Protein AF-A0A7L4CIG6-F1 (afdb_monomer)

Nearest PDB structures (foldseek):
  1zu1-assembly1_A  TM=4.193E-01  e=2.641E-07  Xenopus laevis
  7vpx-assembly1_B  TM=7.469E-01  e=4.409E+00  Homo sapiens
  5zwo-assembly1_W  TM=4.321E-01  e=2.200E+00  Saccharomyces cerevisiae S288C
  5nrl-assembly1_L  TM=3.946E-01  e=1.959E+00  Saccharomyces cerevisiae
  8iyj-assembly1_J  TM=1.712E-01  e=7.871E+00  Mus musculus

Solvent-accessible surface area (backbone atoms only — not comparable to full-atom values): 7404 Å² total; per-residue (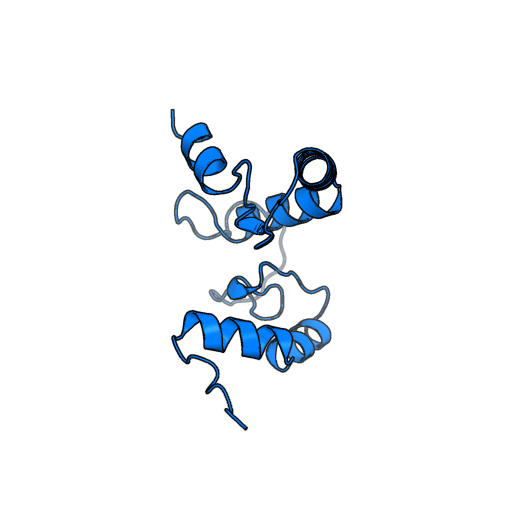Å²): 143,76,65,68,69,56,51,57,72,39,47,47,84,48,37,31,59,88,76,72,39,79,31,91,41,68,71,55,34,51,60,45,70,74,26,72,69,44,53,54,49,50,57,50,42,50,71,74,51,48,90,81,77,57,76,85,80,83,79,72,91,75,93,79,91,76,94,68,103,52,84,56,69,41,45,42,40,77,95,73,65,45,76,40,95,37,55,69,58,28,52,54,45,67,75,26,71,68,48,51,53,53,50,34,61,73,73,64,53,70,78,80,76,79,82,126

Sequence (116 aa):
MKSSDIDQELFTESYCKVCSAQLISESQRVAHYESRKHASKVRLYYMLHPIDGGCPAKKLRSENGSDGDSVDKNKCCTLCNMSFTSAVVAESHYQGKIHAKRLKLLLGEQPALKAT

InterPro domains:
  IPR003604 Matrin/U1-C-like, C2H2-type zinc finger [SM00451] (11-45)
  IPR003604 Matrin/U1-C-like, C2H2-type zinc finger [SM00451] (72-106)
  IPR013087 Zinc finger C2H2-type [PF12874] (15-38)
  IPR013087 Zinc finger C2H2-type [PF12874] (76-99)
  IPR013087 Zinc finger C2H2-type [PS00028] (76-99)
  IPR036236 Zinc finger C2H2 superfamily [SSF57667] (6-49)
  IPR036236 Zinc finger C2H2 superfamily [SSF57667] (62-108)
  IPR051868 Zinc finger protein 346 and matrin-type protein 4 [PTHR46144] (6-116)

pLDDT: mean 75.0, std 19.11, range [40.22, 96.44]

Organism: NCBI:txid382315

Secondary structure (DSSP, 8-state):
--SHHHHHHHB-SSEETTTTEE--SHHHHHHHHT-HHHHHHHHHHHHHS-TT---GGGS----------S--TTTEETTTTEE-SSHHHHHHHHTSHHHHHHHHHHTT--------

Radius of gyration: 17.34 Å; Cα contacts (8 Å, |Δi|>4): 80; chains: 1; bounding box: 36×48×45 Å

Structure (mmCIF, N/CA/C/O backbone):
data_AF-A0A7L4CIG6-F1
#
_entry.id   AF-A0A7L4CIG6-F1
#
loop_
_atom_site.group_PDB
_atom_site.id
_atom_site.type_symbol
_atom_site.label_atom_id
_atom_site.label_alt_id
_atom_site.label_comp_id
_atom_site.label_asym_id
_atom_site.label_entity_id
_atom_site.label_seq_id
_atom_site.pdbx_PDB_ins_code
_atom_site.Cartn_x
_atom_site.Cartn_y
_atom_site.Cartn_z
_atom_site.occupancy
_atom_site.B_iso_or_equiv
_atom_site.auth_seq_id
_atom_site.auth_comp_id
_atom_site.auth_asym_id
_atom_site.auth_atom_id
_atom_site.pdbx_PDB_model_num
ATOM 1 N N . MET A 1 1 ? -16.278 15.330 -8.482 1.00 42.97 1 MET A N 1
ATOM 2 C CA . MET A 1 1 ? -16.864 14.697 -7.279 1.00 42.97 1 MET A CA 1
ATOM 3 C C . MET A 1 1 ? -16.459 13.217 -7.188 1.00 42.97 1 MET A C 1
ATOM 5 O O . MET A 1 1 ? -17.329 12.380 -7.066 1.00 42.97 1 MET A O 1
ATOM 9 N N . LYS A 1 2 ? -15.174 12.848 -7.332 1.00 48.94 2 LYS A N 1
ATOM 10 C CA . LYS A 1 2 ? -14.799 11.430 -7.573 1.00 48.94 2 LYS A CA 1
ATOM 11 C C . LYS A 1 2 ? -13.584 10.921 -6.785 1.00 48.94 2 LYS A C 1
ATOM 13 O O . LYS A 1 2 ? -13.115 9.824 -7.050 1.00 48.94 2 LYS A O 1
ATOM 18 N N . SER A 1 3 ? -13.054 11.724 -5.863 1.00 50.31 3 SER A N 1
ATOM 19 C CA . SER A 1 3 ? -11.825 11.396 -5.122 1.00 50.31 3 SER A CA 1
ATOM 20 C C . SER A 1 3 ? -12.124 10.839 -3.726 1.00 50.31 3 SER A C 1
ATOM 22 O O . SER A 1 3 ? -11.460 9.911 -3.292 1.00 50.31 3 SER A O 1
ATOM 24 N N . SER A 1 4 ? -13.172 11.341 -3.067 1.00 54.50 4 SER A N 1
ATOM 25 C CA . SER A 1 4 ? -13.561 10.988 -1.696 1.00 54.50 4 SER A CA 1
ATOM 26 C C . SER A 1 4 ? -14.082 9.554 -1.533 1.00 54.50 4 SER A C 1
ATOM 28 O O . SER A 1 4 ? -13.774 8.910 -0.536 1.00 54.50 4 SER A O 1
ATOM 30 N N . ASP A 1 5 ? -14.818 9.023 -2.512 1.00 58.03 5 ASP A N 1
ATOM 31 C CA . ASP A 1 5 ? -15.401 7.674 -2.430 1.00 58.03 5 ASP A CA 1
ATOM 32 C C . ASP A 1 5 ? -14.349 6.554 -2.559 1.00 58.03 5 ASP A C 1
ATOM 34 O O . ASP A 1 5 ? -14.489 5.490 -1.963 1.00 58.03 5 ASP A O 1
ATOM 38 N N . ILE A 1 6 ? -13.252 6.804 -3.286 1.00 64.12 6 ILE A N 1
ATOM 39 C CA . ILE A 1 6 ? -12.148 5.842 -3.467 1.00 64.12 6 ILE A CA 1
ATOM 40 C C . ILE A 1 6 ? -11.355 5.690 -2.161 1.00 64.12 6 ILE A C 1
ATOM 42 O O . ILE A 1 6 ? -11.007 4.577 -1.761 1.00 64.12 6 ILE A O 1
ATOM 46 N N . ASP A 1 7 ? -11.094 6.806 -1.473 1.00 65.75 7 ASP A N 1
ATOM 47 C CA . ASP A 1 7 ? -10.388 6.800 -0.190 1.00 65.75 7 ASP A CA 1
ATOM 48 C C . ASP A 1 7 ? -11.196 6.056 0.887 1.00 65.75 7 ASP A C 1
ATOM 50 O O . ASP A 1 7 ? -10.618 5.311 1.680 1.00 65.75 7 ASP A O 1
ATOM 54 N N . GLN A 1 8 ? -12.530 6.179 0.867 1.00 69.31 8 GLN A N 1
ATOM 55 C CA . GLN A 1 8 ? -13.424 5.486 1.800 1.00 69.31 8 GLN A CA 1
ATOM 56 C C . GLN A 1 8 ? -13.454 3.964 1.579 1.00 69.31 8 GLN A C 1
ATOM 58 O O . GLN A 1 8 ? -13.652 3.201 2.526 1.00 69.31 8 GLN A O 1
ATOM 63 N N . GLU A 1 9 ? -13.201 3.493 0.355 1.00 76.94 9 GLU A N 1
ATOM 64 C CA . GLU A 1 9 ? -13.034 2.063 0.106 1.00 76.94 9 GLU A CA 1
ATOM 65 C C . GLU A 1 9 ? -11.637 1.552 0.470 1.00 76.94 9 GLU A C 1
ATOM 67 O O . GLU A 1 9 ? -11.515 0.395 0.876 1.00 76.94 9 GLU A O 1
ATOM 72 N N . LEU A 1 10 ? -10.576 2.350 0.316 1.00 84.81 10 LEU A N 1
ATOM 73 C CA . LEU A 1 10 ? -9.194 1.922 0.581 1.00 84.81 10 LEU A CA 1
ATOM 74 C C . LEU A 1 10 ? -8.816 1.976 2.067 1.00 84.81 10 LEU A C 1
ATOM 76 O O . LEU A 1 10 ? -8.011 1.150 2.528 1.00 84.81 10 LEU A O 1
ATOM 80 N N . PHE A 1 11 ? -9.403 2.912 2.809 1.00 91.94 11 PHE A N 1
ATOM 81 C CA . PHE A 1 11 ? -9.132 3.157 4.219 1.00 91.94 11 PHE A CA 1
ATOM 82 C C . PHE A 1 11 ? -10.434 3.091 5.013 1.00 91.94 11 PHE A C 1
ATOM 84 O O . PHE A 1 11 ? -11.331 3.909 4.840 1.00 91.94 11 PHE A O 1
ATOM 91 N N . THR A 1 12 ? -10.530 2.110 5.906 1.00 92.31 12 THR A N 1
ATOM 92 C CA . THR A 1 12 ? -11.706 1.915 6.757 1.00 92.31 12 THR A CA 1
ATOM 93 C C . THR A 1 12 ? -11.300 1.902 8.222 1.00 92.31 12 THR A C 1
ATOM 95 O O . THR A 1 12 ? -10.137 1.705 8.566 1.00 92.31 12 THR A O 1
ATOM 98 N N . GLU A 1 13 ? -12.267 2.056 9.119 1.00 90.06 13 GLU A N 1
ATOM 99 C CA . GLU A 1 13 ? -12.001 2.066 10.558 1.00 90.06 13 GLU A CA 1
ATOM 100 C C . GLU A 1 13 ? -11.356 0.775 11.079 1.00 90.06 13 GLU A C 1
ATOM 102 O O . GLU A 1 13 ? -10.579 0.813 12.029 1.00 90.06 13 GLU A O 1
ATOM 107 N N . SER A 1 14 ? -11.654 -0.360 10.448 1.00 92.75 14 SER A N 1
ATOM 108 C CA . SER A 1 14 ? -11.183 -1.675 10.877 1.00 92.75 14 SER A CA 1
ATOM 109 C C . SER A 1 14 ? -10.151 -2.288 9.931 1.00 92.75 14 SER A C 1
ATOM 111 O O . SER A 1 14 ? -9.515 -3.279 10.282 1.00 92.75 14 SER A O 1
ATOM 113 N N . TYR A 1 15 ? -9.936 -1.729 8.739 1.00 93.88 15 TYR A N 1
ATOM 114 C CA . TYR A 1 15 ? -9.050 -2.330 7.744 1.00 93.88 15 TYR A CA 1
ATOM 115 C C . TYR A 1 15 ? -8.438 -1.313 6.773 1.00 93.88 15 TYR A C 1
ATOM 117 O O . TYR A 1 15 ? -9.121 -0.478 6.180 1.00 93.88 15 TYR A O 1
ATOM 125 N N . CYS A 1 16 ? -7.136 -1.441 6.530 1.00 93.25 16 CYS A N 1
ATOM 126 C CA . CYS A 1 16 ? -6.407 -0.682 5.519 1.00 93.25 16 CYS A CA 1
ATOM 127 C C . CYS A 1 16 ? -6.068 -1.589 4.331 1.00 93.25 16 CYS A C 1
ATOM 129 O O . CYS A 1 16 ? -5.188 -2.451 4.439 1.00 93.25 16 CYS A O 1
ATOM 131 N N . LYS A 1 17 ? -6.715 -1.375 3.177 1.00 89.44 17 LYS A N 1
ATOM 132 C CA . LYS A 1 17 ? -6.503 -2.201 1.974 1.00 89.44 17 LYS A CA 1
ATOM 133 C C . LYS A 1 17 ? -5.097 -2.029 1.399 1.00 89.44 17 LYS A C 1
ATOM 135 O O . LYS A 1 17 ? -4.453 -3.021 1.061 1.00 89.44 17 LYS A O 1
ATOM 140 N N . VAL A 1 18 ? -4.569 -0.801 1.395 1.00 89.12 18 VAL A N 1
ATOM 141 C CA . VAL A 1 18 ? -3.216 -0.478 0.892 1.00 89.12 18 VAL A CA 1
ATOM 142 C C . VAL A 1 18 ? -2.114 -1.235 1.644 1.00 89.12 18 VAL A C 1
ATOM 144 O O . VAL A 1 18 ? -1.131 -1.709 1.059 1.00 89.12 18 VAL A O 1
ATOM 147 N N . CYS A 1 19 ? -2.263 -1.354 2.962 1.00 89.94 19 CYS A N 1
ATOM 148 C CA . CYS A 1 19 ? -1.319 -2.080 3.806 1.00 89.94 19 CYS A CA 1
ATOM 149 C C . CYS A 1 19 ? -1.705 -3.551 4.005 1.00 89.94 19 CYS A C 1
ATOM 151 O O . CYS A 1 19 ? -0.891 -4.310 4.528 1.00 89.94 19 CYS A O 1
ATOM 153 N N . SER A 1 20 ? -2.905 -3.950 3.575 1.00 88.75 20 SER A N 1
ATOM 154 C CA . SER A 1 20 ? -3.529 -5.239 3.888 1.00 88.75 20 SER A CA 1
ATOM 155 C C . SER A 1 20 ? -3.520 -5.524 5.398 1.00 88.75 20 SER A C 1
ATOM 157 O O . SER A 1 20 ? -3.115 -6.604 5.828 1.00 88.75 20 SER A O 1
ATOM 159 N N . ALA A 1 21 ? -3.885 -4.523 6.207 1.00 90.69 21 ALA A N 1
ATOM 160 C CA . ALA A 1 21 ? -3.747 -4.550 7.663 1.00 90.69 21 ALA A CA 1
ATOM 161 C C . ALA A 1 21 ? -5.104 -4.412 8.362 1.00 90.69 21 ALA A C 1
ATOM 163 O O . ALA A 1 21 ? -5.832 -3.456 8.098 1.00 90.69 21 ALA A O 1
ATOM 164 N N . GLN A 1 22 ? -5.404 -5.339 9.277 1.00 94.38 22 GLN A N 1
ATOM 165 C CA . GLN A 1 22 ? -6.543 -5.246 10.191 1.00 94.38 22 GLN A CA 1
ATOM 166 C C . GLN A 1 22 ? -6.192 -4.312 11.352 1.00 94.38 22 GLN A C 1
ATOM 168 O O . GLN A 1 22 ? -5.135 -4.452 11.968 1.00 94.38 22 GLN A O 1
ATOM 173 N N . LEU A 1 23 ? -7.094 -3.384 11.641 1.00 95.50 23 LEU A N 1
ATOM 174 C CA . LEU A 1 23 ? -7.024 -2.436 12.741 1.00 95.50 23 LEU A CA 1
ATOM 175 C C . LEU A 1 23 ? -8.059 -2.885 13.779 1.00 95.50 23 LEU A C 1
ATOM 177 O O . LEU A 1 23 ? -9.261 -2.817 13.536 1.00 95.50 23 LEU A O 1
ATOM 181 N N . ILE A 1 24 ? -7.589 -3.444 14.896 1.00 94.56 24 ILE A N 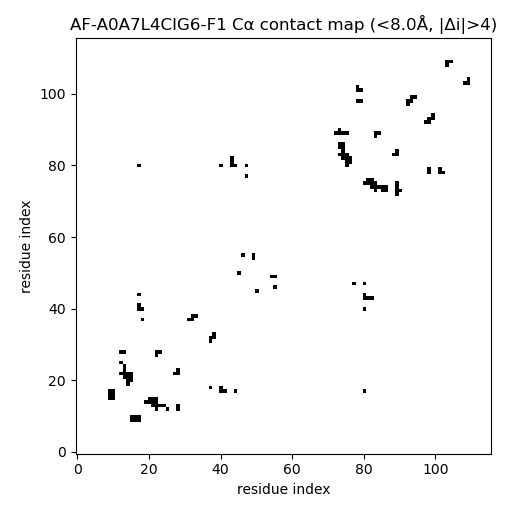1
ATOM 182 C CA . ILE A 1 24 ? -8.447 -4.055 15.931 1.00 94.56 24 ILE A CA 1
ATOM 183 C C . ILE A 1 24 ? -8.811 -3.087 17.061 1.00 94.56 24 ILE A C 1
ATOM 185 O O . ILE A 1 24 ? -9.618 -3.420 17.924 1.00 94.56 24 ILE A O 1
ATOM 189 N N . SER A 1 25 ? -8.207 -1.899 17.079 1.00 96.44 25 SER A N 1
ATOM 190 C CA . SER A 1 25 ? -8.499 -0.851 18.052 1.00 96.44 25 SER A CA 1
ATOM 191 C C . SER A 1 25 ? -8.311 0.533 17.444 1.00 96.44 25 SER A C 1
ATOM 193 O O . SER A 1 25 ? -7.548 0.724 16.492 1.00 96.44 25 SER A O 1
ATOM 195 N N . GLU A 1 26 ? -8.963 1.526 18.044 1.00 95.44 26 GLU A N 1
ATOM 196 C CA . GLU A 1 26 ? -8.822 2.924 17.644 1.00 95.44 26 GLU A CA 1
ATOM 197 C C . GLU A 1 26 ? -7.385 3.440 17.805 1.00 95.44 26 GLU A C 1
ATOM 199 O O . GLU A 1 26 ? -6.857 4.091 16.905 1.00 95.44 26 GLU A O 1
ATOM 204 N N . SER A 1 27 ? -6.706 3.093 18.900 1.00 96.00 27 SER A N 1
ATOM 205 C CA . SER A 1 27 ? -5.310 3.490 19.117 1.00 96.00 27 SER A CA 1
ATOM 206 C C . SER A 1 27 ? -4.371 2.932 18.043 1.00 96.00 27 SER A C 1
ATOM 208 O O . SER A 1 27 ? -3.489 3.643 17.559 1.00 96.00 27 SER A O 1
ATOM 210 N N . GLN A 1 28 ? -4.584 1.682 17.612 1.00 95.31 28 GLN A N 1
ATOM 211 C CA . GLN A 1 28 ? -3.824 1.076 16.519 1.00 95.31 28 GLN A CA 1
ATOM 212 C C . GLN A 1 28 ? -4.133 1.755 15.184 1.00 95.31 28 GLN A C 1
ATOM 214 O O . GLN A 1 28 ? -3.221 1.982 14.390 1.00 95.31 28 GLN A O 1
ATOM 219 N N . ARG A 1 29 ? -5.404 2.090 14.943 1.00 96.19 29 ARG A N 1
ATOM 220 C CA . ARG A 1 29 ? -5.853 2.803 13.747 1.00 96.19 29 ARG A CA 1
ATOM 221 C C . ARG A 1 29 ? -5.179 4.163 13.610 1.00 96.19 29 ARG A C 1
ATOM 223 O O . ARG A 1 29 ? -4.601 4.436 12.562 1.00 96.19 29 ARG A O 1
ATOM 230 N N . VAL A 1 30 ? -5.216 4.981 14.661 1.00 95.31 30 VAL A N 1
ATOM 231 C CA . VAL A 1 30 ? -4.596 6.315 14.663 1.00 95.31 30 VAL A CA 1
ATOM 232 C C . VAL A 1 30 ? -3.092 6.192 14.421 1.00 95.31 30 VAL A C 1
ATOM 234 O O . VAL A 1 30 ? -2.572 6.754 13.458 1.00 95.31 30 VAL A O 1
ATOM 237 N N . ALA A 1 31 ? -2.408 5.341 15.194 1.00 96.38 31 ALA A N 1
ATOM 238 C CA . ALA A 1 31 ? -0.975 5.111 15.024 1.00 96.38 31 ALA A CA 1
ATOM 239 C C . ALA A 1 31 ? -0.611 4.586 13.621 1.00 96.38 31 ALA A C 1
ATOM 241 O O . ALA A 1 31 ? 0.467 4.886 13.103 1.00 96.38 31 ALA A O 1
ATOM 242 N N . HIS A 1 32 ? -1.489 3.793 12.999 1.00 96.38 32 HIS A N 1
ATOM 243 C CA . HIS A 1 32 ? -1.304 3.309 11.636 1.00 96.38 32 HIS A CA 1
ATOM 244 C C . HIS A 1 32 ? -1.430 4.441 10.617 1.00 96.38 32 HIS A C 1
ATOM 246 O O . HIS A 1 32 ? -0.504 4.639 9.829 1.00 96.38 32 HIS A O 1
ATOM 252 N N . TYR A 1 33 ? -2.548 5.170 10.620 1.00 95.56 33 TYR A N 1
ATOM 253 C CA . TYR A 1 33 ? -2.846 6.170 9.594 1.00 95.56 33 TYR A CA 1
ATOM 254 C C . TYR A 1 33 ? -1.942 7.402 9.670 1.00 95.56 33 TYR A C 1
ATOM 256 O O . TYR A 1 33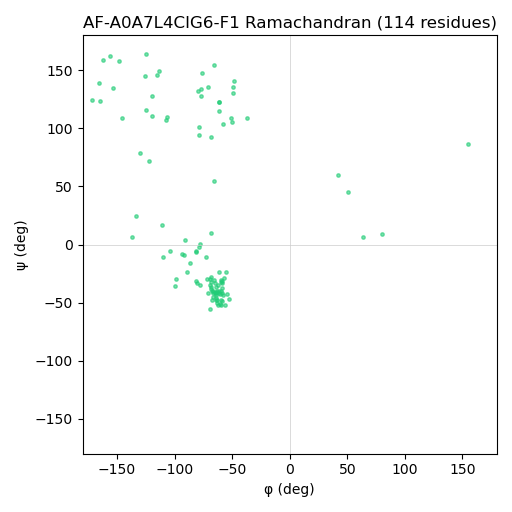 ? -1.576 7.952 8.633 1.00 95.56 33 TYR A O 1
ATOM 264 N N . GLU A 1 34 ? -1.469 7.762 10.861 1.00 95.12 34 GLU A N 1
ATOM 265 C CA . GLU A 1 34 ? -0.499 8.848 11.046 1.00 95.12 34 GLU A CA 1
ATOM 266 C C . GLU A 1 34 ? 0.955 8.411 10.783 1.00 95.12 34 GLU A C 1
ATOM 268 O O . GLU A 1 34 ? 1.888 9.220 10.779 1.00 95.12 34 GLU A O 1
ATOM 273 N N . SER A 1 35 ? 1.194 7.119 10.534 1.00 95.12 35 SER A N 1
ATOM 274 C CA . SER A 1 35 ? 2.545 6.603 10.338 1.00 95.12 35 SER A CA 1
ATOM 275 C C . SER A 1 35 ? 3.161 7.055 9.013 1.00 95.12 35 SER A C 1
ATOM 277 O O . SER A 1 35 ? 2.606 6.854 7.930 1.00 95.12 35 SER A O 1
ATOM 279 N N . ARG A 1 36 ? 4.431 7.485 9.057 1.00 94.00 36 ARG A N 1
ATOM 280 C CA . ARG A 1 36 ? 5.249 7.714 7.846 1.00 94.00 36 ARG A CA 1
ATOM 281 C C . ARG A 1 36 ? 5.366 6.472 6.956 1.00 94.00 36 ARG A C 1
ATOM 283 O O . ARG A 1 36 ? 5.497 6.597 5.736 1.00 94.00 36 ARG A O 1
ATOM 290 N N . LYS A 1 37 ? 5.292 5.273 7.549 1.00 91.81 37 LYS A N 1
ATOM 291 C CA . LYS A 1 37 ? 5.286 4.004 6.805 1.00 91.81 37 LYS A CA 1
ATOM 292 C C . LYS A 1 37 ? 4.013 3.865 5.972 1.00 91.81 37 LYS A C 1
ATOM 294 O O . LYS A 1 37 ? 4.105 3.515 4.797 1.00 91.81 37 LYS A O 1
ATOM 299 N N . HIS A 1 38 ? 2.857 4.179 6.559 1.00 93.69 38 HIS A N 1
ATOM 300 C CA . HIS A 1 38 ? 1.571 4.172 5.867 1.00 93.69 38 HIS A CA 1
ATOM 301 C C . HIS A 1 38 ? 1.561 5.201 4.730 1.00 93.69 38 HIS A C 1
ATOM 303 O O . HIS A 1 38 ? 1.355 4.824 3.578 1.00 93.69 38 HIS A O 1
ATOM 309 N N . ALA A 1 39 ? 1.926 6.455 5.015 1.00 92.12 39 ALA A N 1
ATOM 310 C CA . ALA A 1 39 ? 1.987 7.519 4.008 1.00 92.12 39 ALA A CA 1
ATOM 311 C C . ALA A 1 39 ? 2.865 7.147 2.794 1.00 92.12 39 ALA A C 1
ATOM 313 O O . ALA A 1 39 ? 2.478 7.346 1.641 1.00 92.12 39 ALA A O 1
ATOM 314 N N . SER A 1 40 ? 4.028 6.532 3.039 1.00 90.44 40 SER A N 1
ATOM 315 C CA . SER A 1 40 ? 4.922 6.063 1.968 1.00 90.44 40 SER A CA 1
ATOM 316 C C . SER A 1 40 ? 4.278 4.965 1.110 1.00 90.44 40 SER A C 1
ATOM 318 O O . SER A 1 40 ? 4.405 4.977 -0.116 1.00 90.44 40 SER A O 1
ATOM 320 N N . LYS A 1 41 ? 3.556 4.033 1.745 1.00 88.88 41 LYS A N 1
ATOM 321 C CA . LYS A 1 41 ? 2.818 2.944 1.085 1.00 88.88 41 LYS A CA 1
ATOM 322 C C . LYS A 1 41 ? 1.653 3.464 0.244 1.00 88.88 41 LYS A C 1
ATOM 324 O O . LYS A 1 41 ? 1.481 2.988 -0.873 1.00 88.88 41 LYS A O 1
ATOM 329 N N . VAL A 1 42 ? 0.903 4.449 0.739 1.00 89.88 42 VAL A N 1
ATOM 330 C CA . VAL A 1 42 ? -0.203 5.098 0.010 1.00 89.88 42 VAL A CA 1
ATOM 331 C C . VAL A 1 42 ? 0.305 5.828 -1.226 1.00 89.88 42 VAL A C 1
ATOM 333 O O . VAL A 1 42 ? -0.215 5.627 -2.321 1.00 89.88 42 VAL A O 1
ATOM 336 N N . ARG A 1 43 ? 1.388 6.601 -1.090 1.00 89.38 43 ARG A N 1
ATOM 337 C CA . ARG A 1 43 ? 2.017 7.268 -2.236 1.00 89.38 43 ARG A CA 1
ATOM 338 C C . ARG A 1 43 ? 2.457 6.266 -3.307 1.00 89.38 43 ARG A C 1
ATOM 340 O O . ARG A 1 43 ? 2.238 6.502 -4.492 1.00 89.38 43 ARG A O 1
ATOM 347 N N . LEU A 1 44 ? 3.058 5.146 -2.897 1.00 86.38 44 LEU A N 1
ATOM 348 C CA . LEU A 1 44 ? 3.432 4.074 -3.819 1.00 86.38 44 LEU A CA 1
ATOM 349 C C . LEU A 1 44 ? 2.200 3.418 -4.457 1.00 86.38 44 LEU A C 1
ATOM 351 O O . LEU A 1 44 ? 2.216 3.156 -5.653 1.00 86.38 44 LEU A O 1
ATOM 355 N N . TYR A 1 45 ? 1.138 3.173 -3.689 1.00 87.69 45 TYR A N 1
ATOM 356 C CA . TYR A 1 45 ? -0.104 2.597 -4.198 1.00 87.69 45 TYR A CA 1
ATOM 357 C C . TYR A 1 45 ? -0.684 3.438 -5.338 1.00 87.69 45 TYR A C 1
ATOM 359 O O . TYR A 1 45 ? -0.866 2.913 -6.431 1.00 87.69 45 TYR A O 1
ATOM 367 N N . TYR A 1 46 ? -0.857 4.746 -5.140 1.00 86.38 46 TYR A N 1
ATOM 368 C CA . TYR A 1 46 ? -1.382 5.628 -6.188 1.00 86.38 46 TYR A CA 1
ATOM 369 C C . TYR A 1 46 ? -0.453 5.765 -7.401 1.00 86.38 46 TYR A C 1
ATOM 371 O O . TYR A 1 46 ? -0.927 5.924 -8.522 1.00 86.38 46 TYR A O 1
ATOM 379 N N . MET A 1 47 ? 0.865 5.655 -7.210 1.00 83.56 47 MET A N 1
ATOM 380 C CA . MET A 1 47 ? 1.823 5.633 -8.322 1.00 83.56 47 MET A CA 1
ATOM 381 C C . MET A 1 47 ? 1.714 4.351 -9.166 1.00 83.56 47 MET A C 1
ATOM 383 O O . MET A 1 47 ? 1.963 4.390 -10.368 1.00 83.56 47 MET A O 1
ATOM 387 N N . LEU A 1 48 ? 1.357 3.224 -8.543 1.00 80.12 48 LEU A N 1
ATOM 388 C CA . LEU A 1 48 ? 1.209 1.923 -9.204 1.00 80.12 48 LEU A CA 1
ATOM 389 C C . LEU A 1 48 ? -0.204 1.671 -9.750 1.00 80.12 48 LEU A C 1
ATOM 391 O O . LEU A 1 48 ? -0.359 0.872 -10.670 1.00 80.12 48 LEU A O 1
ATOM 395 N N . HIS A 1 49 ? -1.216 2.340 -9.197 1.00 77.19 49 HIS A N 1
ATOM 396 C CA . HIS A 1 49 ? -2.624 2.220 -9.576 1.00 77.19 49 HIS A CA 1
ATOM 397 C C . HIS A 1 49 ? -3.182 3.593 -9.986 1.00 77.19 49 HIS A C 1
ATOM 399 O O . HIS A 1 49 ? -3.946 4.198 -9.229 1.00 77.19 49 HIS A O 1
ATOM 405 N N . PRO A 1 50 ? -2.791 4.128 -11.158 1.00 70.56 50 PRO A N 1
ATOM 406 C CA . PRO A 1 50 ? -3.346 5.380 -11.654 1.00 70.56 50 PRO A CA 1
ATOM 407 C C . PRO A 1 50 ? -4.862 5.238 -11.866 1.00 70.56 50 PRO A C 1
ATOM 409 O O . PRO A 1 50 ? -5.322 4.377 -12.614 1.00 70.56 50 PRO A O 1
ATOM 412 N N . ILE A 1 51 ? -5.629 6.099 -11.192 1.00 62.12 51 ILE A N 1
ATOM 413 C CA . ILE A 1 51 ? -7.100 6.040 -11.079 1.00 62.12 51 ILE A CA 1
ATOM 414 C C . ILE A 1 51 ? -7.808 6.160 -12.444 1.00 62.12 51 ILE A C 1
ATOM 416 O O . ILE A 1 51 ? -8.909 5.646 -12.614 1.00 62.12 51 ILE A O 1
ATOM 420 N N . ASP A 1 52 ? -7.159 6.762 -13.444 1.00 58.88 52 ASP A N 1
ATOM 421 C CA . ASP A 1 52 ? -7.738 6.998 -14.773 1.00 58.88 52 ASP A CA 1
ATOM 422 C C . ASP A 1 52 ? -7.481 5.869 -15.793 1.00 58.88 52 ASP A C 1
ATOM 424 O O . ASP A 1 52 ? -7.793 6.028 -16.971 1.00 58.88 52 ASP A O 1
ATOM 428 N N . GLY A 1 53 ? -6.847 4.754 -15.400 1.00 54.25 53 GLY A N 1
ATOM 429 C CA . GLY A 1 53 ? -6.452 3.689 -16.341 1.00 54.25 53 GLY A CA 1
ATOM 430 C C . GLY A 1 53 ? -5.420 4.130 -17.394 1.00 54.25 53 GLY A C 1
ATOM 431 O O . GLY A 1 53 ? -5.099 3.377 -18.311 1.00 54.25 53 GLY A O 1
ATOM 432 N N . GLY A 1 54 ? -4.888 5.349 -17.276 1.00 45.78 54 GLY A N 1
ATOM 433 C CA . GLY A 1 54 ? -3.845 5.874 -18.145 1.00 45.78 54 GLY A CA 1
ATOM 434 C C . GLY A 1 54 ? -2.476 5.304 -17.783 1.00 45.78 54 GLY A C 1
ATOM 435 O O . GLY A 1 54 ? -2.092 5.292 -16.612 1.00 45.78 54 GLY A O 1
ATOM 436 N N . CYS A 1 55 ? -1.717 4.872 -18.796 1.00 46.81 55 CYS A N 1
ATOM 437 C CA . CYS A 1 55 ? -0.319 4.474 -18.642 1.00 46.81 55 CYS A CA 1
ATOM 438 C C . CYS A 1 55 ? 0.484 5.534 -17.855 1.00 46.81 55 CYS A C 1
ATOM 440 O O . CYS A 1 55 ? 0.347 6.732 -18.125 1.00 46.81 55 CYS A O 1
ATOM 442 N N . PRO A 1 56 ? 1.401 5.128 -16.955 1.00 49.12 56 PRO A N 1
ATOM 443 C CA . PRO A 1 56 ? 2.193 6.029 -16.105 1.00 49.12 56 PRO A CA 1
ATOM 444 C C . PRO A 1 56 ? 3.232 6.880 -16.871 1.00 49.12 56 PRO A C 1
ATOM 446 O O . PRO A 1 56 ? 4.068 7.550 -16.267 1.00 49.12 56 PRO A O 1
ATOM 449 N N . ALA A 1 57 ? 3.196 6.895 -18.204 1.00 49.19 57 ALA A N 1
ATOM 450 C CA . ALA A 1 57 ? 4.263 7.412 -19.055 1.00 49.19 57 ALA A CA 1
ATOM 451 C C . ALA A 1 57 ? 4.324 8.948 -19.193 1.00 49.19 57 ALA A C 1
ATOM 453 O O . ALA A 1 57 ? 5.218 9.453 -19.863 1.00 49.19 57 ALA A O 1
ATOM 454 N N . LYS A 1 58 ? 3.414 9.732 -18.592 1.00 45.31 58 LYS A N 1
ATOM 455 C CA . LYS A 1 58 ? 3.330 11.184 -18.876 1.00 45.31 58 LYS A CA 1
ATOM 456 C C . LYS A 1 58 ? 3.744 12.160 -17.771 1.00 45.31 58 LYS A C 1
ATOM 458 O O . LYS A 1 58 ? 3.450 13.346 -17.900 1.00 45.31 58 LYS A O 1
ATOM 463 N N . LYS A 1 59 ? 4.476 11.746 -16.727 1.00 47.16 59 LYS A N 1
ATOM 464 C CA . LYS A 1 59 ? 5.029 12.713 -15.743 1.00 47.16 59 LYS A CA 1
ATOM 465 C C . LYS A 1 59 ? 6.496 12.532 -15.341 1.00 47.16 59 LYS A C 1
ATOM 467 O O . LYS A 1 59 ? 6.902 13.056 -14.310 1.00 47.16 59 LYS A O 1
ATOM 472 N N . LEU A 1 60 ? 7.322 11.908 -16.176 1.00 44.59 60 LEU A N 1
ATOM 473 C CA . LEU A 1 60 ? 8.775 12.104 -16.101 1.00 44.59 60 LEU A CA 1
ATOM 474 C C . LEU A 1 60 ? 9.321 12.431 -17.486 1.00 44.59 60 LEU A C 1
ATOM 476 O O . LEU A 1 60 ? 9.875 11.592 -18.185 1.00 44.59 60 LEU A O 1
ATOM 480 N N . ARG A 1 61 ? 9.143 13.692 -17.884 1.00 45.78 61 ARG A N 1
ATOM 481 C CA . ARG A 1 61 ? 9.957 14.281 -18.941 1.00 45.78 61 ARG A CA 1
ATOM 482 C C . ARG A 1 61 ? 11.307 14.659 -18.319 1.00 45.78 61 ARG A C 1
ATOM 484 O O . ARG A 1 61 ? 11.383 15.656 -17.613 1.00 45.78 61 ARG A O 1
ATOM 491 N N . SER A 1 62 ? 12.328 13.837 -18.540 1.00 43.50 62 SER A N 1
ATOM 492 C CA . SER A 1 62 ? 13.666 14.298 -18.935 1.00 43.50 62 SER A CA 1
ATOM 493 C C . SER A 1 62 ? 14.487 13.118 -19.449 1.00 43.50 62 SER A C 1
ATOM 495 O O . SER A 1 62 ? 14.382 12.002 -18.951 1.00 43.50 62 SER A O 1
ATOM 497 N N . GLU A 1 63 ? 15.213 13.393 -20.521 1.00 55.19 63 GLU A N 1
ATOM 498 C CA . GLU A 1 63 ? 15.621 12.481 -21.584 1.00 55.19 63 GLU A CA 1
ATOM 499 C C . GLU A 1 63 ? 16.787 11.559 -21.195 1.00 55.19 63 GLU A C 1
ATOM 501 O O . GLU A 1 63 ? 17.829 12.025 -20.748 1.00 55.19 63 GLU A O 1
ATOM 506 N N . ASN A 1 64 ? 16.604 10.248 -21.388 1.00 42.72 64 ASN A N 1
ATOM 507 C CA . ASN A 1 64 ? 17.579 9.357 -22.024 1.00 42.72 64 ASN A CA 1
ATOM 508 C C . ASN A 1 64 ? 16.938 7.979 -22.244 1.00 42.72 64 ASN A C 1
ATOM 510 O O . ASN A 1 64 ? 16.372 7.387 -21.327 1.00 42.72 64 ASN A O 1
ATOM 514 N N . GLY A 1 65 ? 16.967 7.530 -23.497 1.00 47.88 65 GLY A N 1
ATOM 515 C CA . GLY A 1 65 ? 16.157 6.432 -24.008 1.00 47.88 65 GLY A CA 1
ATOM 516 C C . GLY A 1 65 ? 16.462 5.054 -23.428 1.00 47.88 65 GLY A C 1
ATOM 517 O O . GLY A 1 65 ? 17.581 4.755 -23.019 1.00 47.88 65 GLY A O 1
ATOM 518 N N . SER A 1 66 ? 15.438 4.207 -23.461 1.00 42.34 66 SER A N 1
ATOM 519 C CA . SER A 1 66 ? 15.510 2.767 -23.722 1.00 42.34 66 SER A CA 1
ATOM 520 C C . SER A 1 66 ? 14.088 2.294 -24.031 1.00 42.34 66 SER A C 1
ATOM 522 O O . SER A 1 66 ? 13.169 2.541 -23.251 1.00 42.34 66 SER A O 1
ATOM 524 N N . ASP A 1 67 ? 13.919 1.686 -25.202 1.00 45.22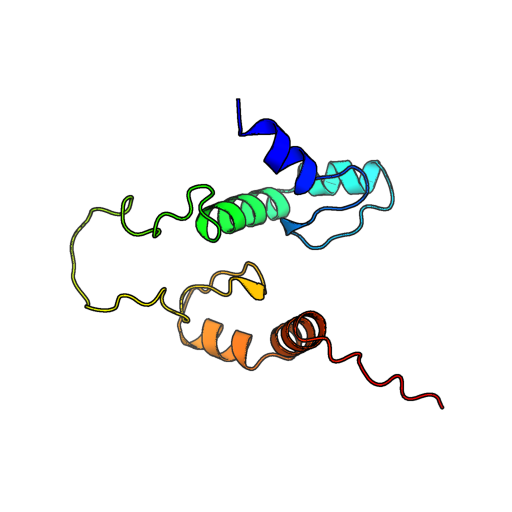 67 ASP A N 1
ATOM 525 C CA . ASP A 1 67 ? 12.716 0.984 -25.644 1.00 45.22 67 ASP A CA 1
ATOM 526 C C . ASP A 1 67 ? 12.207 -0.008 -24.590 1.00 45.22 67 ASP A C 1
ATOM 528 O O . ASP A 1 67 ? 12.980 -0.789 -24.035 1.00 45.22 67 ASP A O 1
ATOM 532 N N . GLY A 1 68 ? 10.893 -0.021 -24.362 1.00 40.44 68 GLY A N 1
ATOM 533 C CA . GLY A 1 68 ? 10.249 -1.064 -23.571 1.00 40.44 68 GLY A CA 1
ATOM 534 C C . GLY A 1 68 ? 8.944 -0.621 -22.928 1.00 40.44 68 GLY A C 1
ATOM 535 O O . GLY A 1 68 ? 8.918 -0.229 -21.766 1.00 40.44 68 GLY A O 1
ATOM 536 N N . ASP A 1 69 ? 7.847 -0.753 -23.670 1.00 45.28 69 ASP A N 1
ATOM 537 C CA . ASP A 1 69 ? 6.454 -0.702 -23.198 1.00 45.28 69 ASP A CA 1
ATOM 538 C C . ASP A 1 69 ? 6.113 -1.892 -22.270 1.00 45.28 69 ASP A C 1
ATOM 540 O O . ASP A 1 69 ? 5.206 -2.687 -22.486 1.00 45.28 69 ASP A O 1
ATOM 544 N N . SER A 1 70 ? 6.894 -2.073 -21.214 1.00 48.94 70 SER A N 1
ATOM 545 C CA . SER A 1 70 ? 6.618 -3.029 -20.155 1.00 48.94 70 SER A CA 1
ATOM 546 C C . SER A 1 70 ? 7.123 -2.383 -18.888 1.00 48.94 70 SER A C 1
ATOM 548 O O . SER A 1 70 ? 8.330 -2.278 -18.711 1.00 48.94 70 SER A O 1
ATOM 550 N N . VAL A 1 71 ? 6.210 -1.952 -18.011 1.00 52.81 71 VAL A N 1
ATOM 551 C CA . VAL A 1 71 ? 6.521 -1.513 -16.642 1.00 52.81 71 VAL A CA 1
ATOM 552 C C . VAL A 1 71 ? 7.631 -2.416 -16.107 1.00 52.81 71 VAL A C 1
ATOM 554 O O . VAL A 1 71 ? 7.397 -3.616 -15.947 1.00 52.81 71 VAL A O 1
ATOM 557 N N . ASP A 1 72 ? 8.849 -1.880 -15.961 1.00 62.75 72 ASP A N 1
ATOM 558 C CA . ASP A 1 72 ? 10.030 -2.679 -15.641 1.00 62.75 72 ASP A CA 1
ATOM 559 C C . ASP A 1 72 ? 9.702 -3.544 -14.427 1.00 62.75 72 ASP A C 1
ATOM 561 O O . ASP A 1 72 ? 9.581 -3.036 -13.306 1.00 62.75 72 ASP A O 1
ATOM 565 N N . LYS A 1 73 ? 9.559 -4.859 -14.631 1.00 64.81 73 LYS A N 1
ATOM 566 C CA . LYS A 1 73 ? 9.256 -5.809 -13.547 1.00 64.81 73 LYS A CA 1
ATOM 567 C C . LYS A 1 73 ? 10.299 -5.693 -12.428 1.00 64.81 73 LYS A C 1
ATOM 569 O O . LYS A 1 73 ? 9.994 -5.939 -11.266 1.00 64.81 73 LYS A O 1
ATOM 574 N N . ASN A 1 74 ? 11.492 -5.202 -12.769 1.00 73.56 74 ASN A N 1
ATOM 575 C CA . ASN A 1 74 ? 12.590 -4.888 -11.863 1.00 73.56 74 ASN A CA 1
ATOM 576 C C . ASN A 1 74 ? 12.426 -3.639 -10.984 1.00 73.56 74 ASN A C 1
ATOM 578 O O . ASN A 1 74 ? 13.236 -3.449 -10.081 1.00 73.56 74 ASN A O 1
ATOM 582 N N . LYS A 1 75 ? 11.436 -2.771 -11.211 1.00 79.19 75 LYS A N 1
ATOM 583 C CA . LYS A 1 75 ? 11.263 -1.537 -10.422 1.00 79.19 75 LYS A CA 1
ATOM 584 C C . LYS A 1 75 ? 10.216 -1.673 -9.326 1.00 79.19 75 LYS A C 1
ATOM 586 O O . LYS A 1 75 ? 10.326 -1.009 -8.296 1.00 79.19 75 LYS A O 1
ATOM 591 N N . CYS A 1 76 ? 9.197 -2.508 -9.517 1.00 83.00 76 CYS A N 1
ATOM 592 C CA . CYS A 1 76 ? 8.119 -2.649 -8.545 1.00 83.00 76 CYS A CA 1
ATOM 593 C C . CYS A 1 76 ? 7.303 -3.928 -8.738 1.00 83.00 76 CYS A C 1
ATOM 595 O O . CYS A 1 76 ? 7.257 -4.493 -9.822 1.00 83.00 76 CYS A O 1
ATOM 597 N N . CYS A 1 77 ? 6.628 -4.341 -7.669 1.00 85.38 77 CYS A N 1
ATOM 598 C CA . CYS A 1 77 ? 5.670 -5.431 -7.639 1.00 85.38 77 CYS A CA 1
ATOM 599 C C . CYS A 1 77 ? 4.313 -4.878 -7.192 1.00 85.38 77 CYS A C 1
ATOM 601 O O . CYS A 1 77 ? 4.133 -4.504 -6.028 1.00 85.38 77 CYS A O 1
ATOM 603 N N . THR A 1 78 ? 3.354 -4.835 -8.115 1.00 82.62 78 THR A N 1
ATOM 604 C CA . THR A 1 78 ? 1.991 -4.341 -7.865 1.00 82.62 78 THR A CA 1
ATOM 605 C C . THR A 1 78 ? 1.204 -5.280 -6.952 1.00 82.62 78 THR A C 1
ATOM 607 O O . THR A 1 78 ? 0.516 -4.807 -6.058 1.00 82.62 78 THR A O 1
ATOM 610 N N . LEU A 1 79 ? 1.417 -6.600 -7.053 1.00 82.06 79 LEU A N 1
ATOM 611 C CA . LEU A 1 79 ? 0.796 -7.605 -6.169 1.00 82.06 79 LEU A CA 1
ATOM 612 C C . LEU A 1 79 ? 1.153 -7.408 -4.687 1.00 82.06 79 LEU A C 1
ATOM 614 O O . LEU A 1 79 ? 0.388 -7.736 -3.778 1.00 82.06 79 LEU A O 1
ATOM 618 N N . CYS A 1 80 ? 2.357 -6.902 -4.424 1.00 84.31 80 CYS A N 1
ATOM 619 C CA . CYS A 1 80 ? 2.841 -6.656 -3.069 1.00 84.31 80 CYS A CA 1
ATOM 620 C C . CYS A 1 80 ? 2.801 -5.169 -2.682 1.00 84.31 80 CYS A C 1
ATOM 622 O O . CYS A 1 80 ? 3.078 -4.837 -1.523 1.00 84.31 80 CYS A O 1
ATOM 624 N N . ASN A 1 81 ? 2.464 -4.277 -3.622 1.00 83.69 81 ASN A N 1
ATOM 625 C CA . ASN A 1 81 ? 2.678 -2.831 -3.542 1.00 83.69 81 ASN A CA 1
ATOM 626 C C . ASN A 1 81 ? 4.062 -2.512 -2.951 1.00 83.69 81 ASN A C 1
ATOM 628 O O . ASN A 1 81 ? 4.158 -1.919 -1.871 1.00 83.69 81 ASN A O 1
ATOM 632 N N . MET A 1 82 ? 5.114 -2.991 -3.622 1.00 83.50 82 MET A N 1
ATOM 633 C CA . MET A 1 82 ? 6.523 -2.790 -3.257 1.00 83.50 82 MET A CA 1
ATOM 634 C C . MET A 1 82 ? 7.309 -2.205 -4.431 1.00 83.50 82 MET A C 1
ATOM 636 O O . MET A 1 82 ? 7.043 -2.547 -5.577 1.00 83.50 82 MET A O 1
ATOM 640 N N . SER A 1 83 ? 8.289 -1.348 -4.146 1.00 84.12 83 SER A N 1
ATOM 641 C CA . SER A 1 83 ? 9.266 -0.834 -5.113 1.00 84.12 83 SER A CA 1
ATOM 642 C C . SER A 1 83 ? 10.665 -1.336 -4.768 1.00 84.12 83 SER A C 1
ATOM 644 O O . SER A 1 83 ? 10.981 -1.509 -3.589 1.00 84.12 83 SER A O 1
ATOM 646 N N . PHE A 1 84 ? 11.508 -1.525 -5.777 1.00 86.50 84 PHE A N 1
ATOM 647 C CA . PHE A 1 84 ? 12.867 -2.036 -5.629 1.00 86.50 84 PHE A CA 1
ATOM 648 C C . PHE A 1 84 ? 13.886 -0.977 -6.034 1.00 86.50 84 PHE A C 1
ATOM 650 O O . PHE A 1 84 ? 13.656 -0.181 -6.942 1.00 86.50 84 PHE A O 1
ATOM 657 N N . THR A 1 85 ? 15.024 -0.972 -5.347 1.00 84.69 85 THR A N 1
ATOM 658 C CA . THR A 1 85 ? 16.151 -0.083 -5.652 1.00 84.69 85 THR A CA 1
ATOM 659 C C . THR A 1 85 ? 17.090 -0.672 -6.704 1.00 84.69 85 THR A C 1
ATOM 661 O O . THR A 1 85 ? 17.895 0.061 -7.270 1.00 84.69 85 THR A O 1
ATOM 664 N N . SER A 1 86 ? 16.999 -1.978 -6.985 1.00 85.81 86 SER A N 1
ATOM 665 C CA . SER A 1 86 ? 17.804 -2.653 -8.003 1.00 85.81 86 SER A CA 1
ATOM 666 C C . SER A 1 86 ? 17.135 -3.925 -8.531 1.00 85.81 86 SER A C 1
ATOM 668 O O . SER A 1 86 ? 16.262 -4.510 -7.886 1.00 85.81 86 SER A O 1
ATOM 670 N N . ALA A 1 87 ? 17.617 -4.374 -9.692 1.00 85.19 87 ALA A N 1
ATOM 671 C CA . ALA A 1 87 ? 17.251 -5.635 -10.331 1.00 85.19 87 ALA A CA 1
ATOM 672 C C . ALA A 1 87 ? 17.396 -6.849 -9.401 1.00 85.19 87 ALA A C 1
ATOM 674 O O . ALA A 1 87 ? 16.486 -7.659 -9.276 1.00 85.19 87 ALA A O 1
ATOM 675 N N . VAL A 1 88 ? 18.529 -6.932 -8.703 1.00 88.88 88 VAL A N 1
ATOM 676 C CA . VAL A 1 88 ? 18.855 -8.052 -7.808 1.00 88.88 88 VAL A CA 1
ATOM 677 C C . VAL A 1 88 ? 17.860 -8.136 -6.647 1.00 88.88 88 VAL A C 1
ATOM 679 O O . VAL A 1 88 ? 17.409 -9.216 -6.273 1.00 88.88 88 VAL A O 1
ATOM 682 N N . VAL A 1 89 ? 17.463 -6.984 -6.095 1.00 88.06 89 VAL A N 1
ATOM 683 C CA . VAL A 1 89 ? 16.465 -6.926 -5.016 1.00 88.06 89 VAL A CA 1
ATOM 684 C C . VAL A 1 89 ? 15.083 -7.334 -5.531 1.00 88.06 89 VAL A C 1
ATOM 686 O O . VAL A 1 89 ? 14.350 -8.033 -4.829 1.00 88.06 89 VAL A O 1
ATOM 689 N N . ALA A 1 90 ? 14.730 -6.931 -6.753 1.00 88.25 90 ALA A N 1
ATOM 690 C CA . ALA A 1 90 ? 13.479 -7.332 -7.385 1.00 88.25 90 ALA A CA 1
ATOM 691 C C . ALA A 1 90 ? 13.422 -8.847 -7.623 1.00 88.25 90 ALA A C 1
ATOM 693 O O . ALA A 1 90 ? 12.447 -9.493 -7.244 1.00 88.25 90 ALA A O 1
ATOM 694 N N . GLU A 1 91 ? 14.481 -9.432 -8.181 1.00 89.25 91 GLU A N 1
ATOM 695 C CA . GLU A 1 91 ? 14.568 -10.873 -8.429 1.00 89.25 91 GLU A CA 1
ATOM 696 C C . GLU 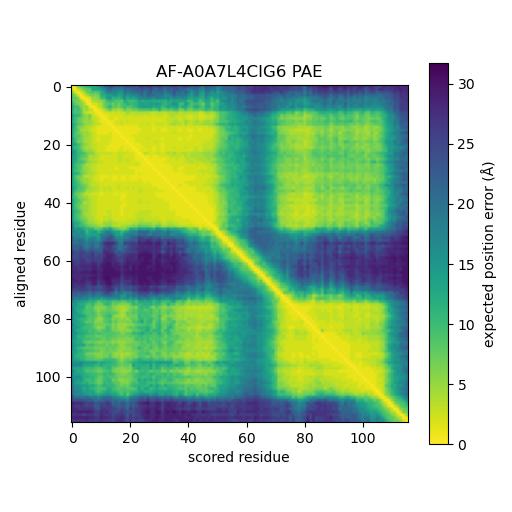A 1 91 ? 14.425 -11.677 -7.131 1.00 89.25 91 GLU A C 1
ATOM 698 O O . GLU A 1 91 ? 13.576 -12.569 -7.037 1.00 89.25 91 GLU A O 1
ATOM 703 N N . SER A 1 92 ? 15.169 -11.288 -6.091 1.00 91.81 92 SER A N 1
ATOM 704 C CA . SER A 1 92 ? 15.064 -11.906 -4.767 1.00 91.81 92 SER A CA 1
ATOM 705 C C . SER A 1 92 ? 13.647 -11.803 -4.192 1.00 91.81 92 SER A C 1
ATOM 707 O O . SER A 1 92 ? 13.149 -12.756 -3.587 1.00 91.81 92 SER A O 1
ATOM 709 N N . HIS A 1 93 ? 12.954 -10.681 -4.417 1.00 92.31 93 HIS A N 1
ATOM 710 C CA . HIS A 1 93 ? 11.556 -10.542 -4.023 1.00 92.31 93 HIS A CA 1
ATOM 711 C C . HIS A 1 93 ? 10.645 -11.536 -4.752 1.00 92.31 93 HIS A C 1
ATOM 713 O O . HIS A 1 93 ? 9.860 -12.215 -4.089 1.00 92.31 93 HIS A O 1
ATOM 719 N N . TYR A 1 94 ? 10.734 -11.634 -6.081 1.00 89.81 94 TYR A N 1
ATOM 720 C CA . TYR A 1 94 ? 9.858 -12.508 -6.874 1.00 89.81 94 TYR A CA 1
ATOM 721 C C . TYR A 1 94 ? 10.064 -13.992 -6.568 1.00 89.81 94 TYR A C 1
ATOM 723 O O . TYR A 1 94 ? 9.101 -14.758 -6.559 1.00 89.81 94 TYR A O 1
ATOM 731 N N . GLN A 1 95 ? 11.294 -14.387 -6.246 1.00 90.25 95 GLN A N 1
ATOM 732 C CA . GLN A 1 95 ? 11.626 -15.742 -5.797 1.00 90.25 95 GLN A CA 1
ATOM 733 C C . GLN A 1 95 ? 11.334 -15.963 -4.297 1.00 90.25 95 GLN A C 1
ATOM 735 O O . GLN A 1 95 ? 11.448 -17.075 -3.778 1.00 90.25 95 GLN A O 1
ATOM 740 N N . GLY A 1 96 ? 10.949 -14.910 -3.573 1.00 89.75 96 GLY A N 1
ATOM 741 C CA . GLY A 1 96 ? 10.743 -14.928 -2.133 1.00 89.75 96 GLY A CA 1
ATOM 742 C C . GLY A 1 96 ? 9.439 -15.605 -1.695 1.00 89.75 96 GLY A C 1
ATOM 743 O O . GLY A 1 96 ? 8.380 -15.478 -2.312 1.00 89.75 96 GLY A O 1
ATOM 744 N N . LYS A 1 97 ? 9.480 -16.251 -0.521 1.00 86.62 97 LYS A N 1
ATOM 745 C CA . LYS A 1 97 ? 8.327 -16.951 0.088 1.00 86.62 97 LYS A CA 1
ATOM 746 C C . LYS A 1 97 ? 7.117 -16.039 0.334 1.00 86.62 97 LYS A C 1
ATOM 748 O O . LYS A 1 97 ? 5.979 -16.498 0.278 1.00 86.62 97 LYS A O 1
ATOM 753 N N . ILE A 1 98 ? 7.354 -14.753 0.608 1.00 86.44 98 ILE A N 1
ATOM 754 C CA . ILE A 1 98 ? 6.293 -13.759 0.839 1.00 86.44 98 ILE A CA 1
ATOM 755 C C . ILE A 1 98 ? 5.513 -13.503 -0.453 1.00 86.44 98 ILE A C 1
ATOM 757 O O . ILE A 1 98 ? 4.281 -13.539 -0.435 1.00 86.44 98 ILE A O 1
ATOM 761 N N . HIS A 1 99 ? 6.225 -13.283 -1.563 1.00 88.25 99 HIS A N 1
ATOM 762 C CA . HIS A 1 99 ? 5.616 -13.060 -2.870 1.00 88.25 99 HIS A CA 1
ATOM 763 C C . HIS A 1 99 ? 4.827 -14.297 -3.312 1.00 88.25 99 HIS A C 1
ATOM 765 O O . HIS A 1 99 ? 3.642 -14.193 -3.621 1.00 88.25 99 HIS A O 1
ATOM 771 N N . ALA A 1 100 ? 5.437 -15.483 -3.205 1.00 87.81 100 ALA A N 1
ATOM 772 C CA . ALA A 1 100 ? 4.787 -16.750 -3.532 1.00 87.81 100 ALA A CA 1
ATOM 773 C C . ALA A 1 100 ? 3.511 -17.003 -2.705 1.00 87.81 100 ALA A C 1
ATOM 775 O O . ALA A 1 100 ? 2.502 -17.443 -3.251 1.00 87.81 100 ALA A O 1
ATOM 776 N N . LYS A 1 101 ? 3.518 -16.701 -1.396 1.00 85.06 101 LYS A N 1
ATOM 777 C CA . LYS A 1 101 ? 2.324 -16.848 -0.545 1.00 85.06 101 LYS A CA 1
ATOM 778 C C . LYS A 1 101 ? 1.197 -15.912 -0.987 1.00 85.06 101 LYS A C 1
ATOM 780 O O . LYS A 1 101 ? 0.052 -16.346 -1.053 1.00 85.06 101 LYS A O 1
ATOM 785 N N . ARG A 1 102 ? 1.507 -14.648 -1.296 1.00 83.06 102 ARG A N 1
ATOM 786 C CA . ARG A 1 102 ? 0.509 -13.684 -1.792 1.00 83.06 102 ARG A CA 1
ATOM 787 C C . ARG A 1 102 ? -0.059 -14.095 -3.147 1.00 83.06 102 ARG A C 1
ATOM 789 O O . ARG A 1 102 ? -1.266 -14.008 -3.332 1.00 83.06 102 ARG A O 1
ATOM 796 N N . LEU A 1 103 ? 0.791 -14.580 -4.050 1.00 84.56 103 LEU A N 1
ATOM 797 C CA . LEU A 1 103 ? 0.373 -15.063 -5.363 1.00 84.56 103 LEU A CA 1
ATOM 798 C C . LEU A 1 103 ? -0.627 -16.224 -5.232 1.00 84.56 103 LEU A C 1
ATOM 800 O O . LEU A 1 103 ? -1.705 -16.163 -5.808 1.00 84.56 103 LEU A O 1
ATOM 804 N N . LYS A 1 104 ? -0.324 -17.222 -4.392 1.00 82.69 104 LYS A N 1
ATOM 805 C CA . LYS A 1 104 ? -1.215 -18.371 -4.142 1.00 82.69 104 LYS A CA 1
ATOM 806 C C . LYS A 1 104 ? -2.571 -17.973 -3.556 1.00 82.69 104 LYS A C 1
ATOM 808 O O . LYS A 1 104 ? -3.594 -18.472 -4.010 1.00 82.69 104 LYS A O 1
ATOM 813 N N . LEU A 1 105 ? -2.583 -17.045 -2.592 1.00 79.38 105 LEU A N 1
ATOM 814 C CA . LEU A 1 105 ? -3.829 -16.535 -2.006 1.00 79.38 105 LEU A CA 1
ATOM 815 C C . LEU A 1 105 ? -4.718 -15.831 -3.042 1.00 79.38 105 LEU A C 1
ATOM 817 O O . LEU A 1 105 ? -5.936 -15.937 -2.956 1.00 79.38 105 LEU A O 1
ATOM 821 N N . LEU A 1 106 ? -4.129 -15.129 -4.016 1.00 73.62 106 LEU A N 1
ATOM 822 C CA . LEU A 1 106 ? -4.879 -14.452 -5.081 1.00 73.62 106 LEU A CA 1
ATOM 823 C C . LEU A 1 106 ? -5.362 -15.410 -6.176 1.00 73.62 106 LEU A C 1
ATOM 825 O O . LEU A 1 106 ? -6.449 -15.213 -6.706 1.00 73.62 106 LEU A O 1
ATOM 829 N N . LEU A 1 107 ? -4.579 -16.443 -6.504 1.00 76.12 107 LEU A N 1
ATOM 830 C CA . LEU A 1 107 ? -4.947 -17.451 -7.506 1.00 76.12 107 LEU A CA 1
ATOM 831 C C . LEU A 1 107 ? -5.956 -18.492 -6.980 1.00 76.12 107 LEU A C 1
ATOM 833 O O . LEU A 1 107 ? -6.367 -19.373 -7.729 1.00 76.12 107 LEU A O 1
ATOM 837 N N . GLY A 1 108 ? -6.391 -18.385 -5.720 1.00 57.09 108 GLY A N 1
ATOM 838 C CA . GLY A 1 108 ? -7.426 -19.251 -5.152 1.00 57.09 108 GLY A CA 1
ATOM 839 C C . GLY A 1 108 ? -6.935 -20.628 -4.701 1.00 57.09 108 GLY A C 1
ATOM 840 O O . GLY A 1 108 ? -7.751 -21.464 -4.315 1.00 57.09 108 GLY A O 1
ATOM 841 N N . GLU A 1 109 ? -5.623 -20.876 -4.674 1.00 50.19 109 GLU A N 1
ATOM 842 C CA . GLU A 1 109 ? -5.082 -22.071 -4.027 1.00 50.19 109 GLU A CA 1
ATOM 843 C C . GLU A 1 109 ? -5.054 -21.852 -2.515 1.00 50.19 109 GLU A C 1
ATOM 845 O O . GLU A 1 109 ? -4.115 -21.291 -1.938 1.00 50.19 109 GLU A O 1
ATOM 850 N N . GLN A 1 110 ? -6.126 -22.315 -1.870 1.00 44.19 110 GLN A N 1
ATOM 851 C CA . GLN A 1 110 ? -6.163 -22.511 -0.429 1.00 44.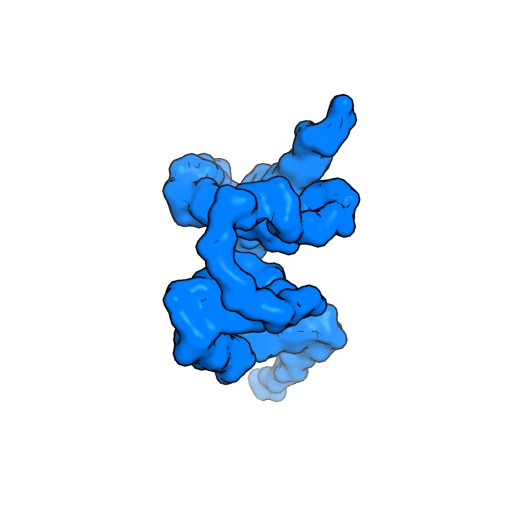19 110 GLN A CA 1
ATOM 852 C C . GLN A 1 110 ? -4.909 -23.291 -0.010 1.00 44.19 110 GLN A C 1
ATOM 854 O O . GLN A 1 110 ? -4.618 -24.337 -0.602 1.00 44.19 110 GLN A O 1
ATOM 859 N N . PRO A 1 111 ? -4.148 -22.838 1.005 1.00 43.59 111 PRO A N 1
ATOM 860 C CA . PRO A 1 111 ? -3.114 -23.681 1.565 1.00 43.59 111 PRO A CA 1
ATOM 861 C C . PRO A 1 111 ? -3.829 -24.911 2.117 1.00 43.59 111 PRO A C 1
ATOM 863 O O . PRO A 1 111 ? -4.644 -24.784 3.029 1.00 43.59 11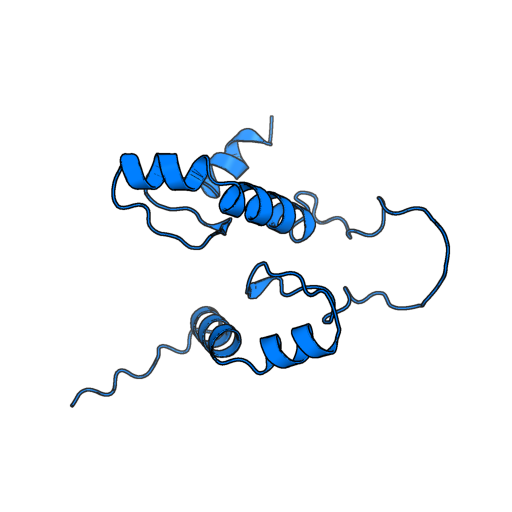1 PRO A O 1
ATOM 866 N N . ALA A 1 112 ? -3.560 -26.078 1.528 1.00 45.84 112 ALA A N 1
ATOM 867 C CA . ALA A 1 112 ? -4.021 -27.351 2.051 1.00 45.84 112 ALA A CA 1
ATOM 868 C C . ALA A 1 112 ? -3.645 -27.396 3.535 1.00 45.84 112 ALA A C 1
ATOM 870 O O . ALA A 1 112 ? -2.467 -27.501 3.890 1.00 45.84 112 ALA A O 1
ATOM 871 N N . LEU A 1 113 ? -4.654 -27.221 4.389 1.00 47.06 113 LEU A N 1
ATOM 872 C CA . LEU A 1 113 ? -4.551 -27.420 5.818 1.00 47.06 113 LEU A CA 1
ATOM 873 C C . LEU A 1 113 ? -4.110 -28.871 5.977 1.00 47.06 113 LEU A C 1
ATOM 875 O O . LEU A 1 113 ? -4.898 -29.791 5.768 1.00 47.06 113 LEU A O 1
ATOM 879 N N . LYS A 1 114 ? -2.829 -29.091 6.281 1.00 44.28 114 LYS A N 1
ATOM 880 C CA . LYS A 1 114 ? -2.411 -30.379 6.816 1.00 44.28 114 LYS A CA 1
ATOM 881 C C . LYS A 1 114 ? -3.017 -30.458 8.209 1.00 44.28 114 LYS A C 1
ATOM 883 O O . LYS A 1 114 ? -2.456 -29.926 9.160 1.00 44.28 114 LYS A O 1
ATOM 888 N N . ALA A 1 115 ? -4.203 -31.053 8.272 1.00 40.22 115 ALA A N 1
ATOM 889 C CA . ALA A 1 115 ? -4.726 -31.637 9.486 1.00 40.22 115 ALA A CA 1
ATOM 890 C C . ALA A 1 115 ? -3.758 -32.751 9.905 1.00 40.22 115 ALA A C 1
ATOM 892 O O . ALA A 1 115 ? -3.446 -33.657 9.127 1.00 40.22 115 ALA A O 1
ATOM 893 N N . THR A 1 116 ? -3.232 -32.634 11.112 1.00 43.81 116 THR A N 1
ATOM 894 C CA . THR A 1 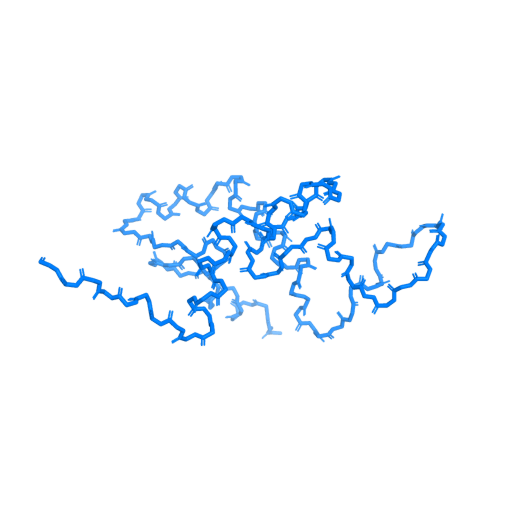116 ? -2.682 -33.738 11.894 1.00 43.81 116 THR A CA 1
ATOM 895 C C . THR A 1 116 ? -3.204 -33.546 13.300 1.00 43.81 116 THR A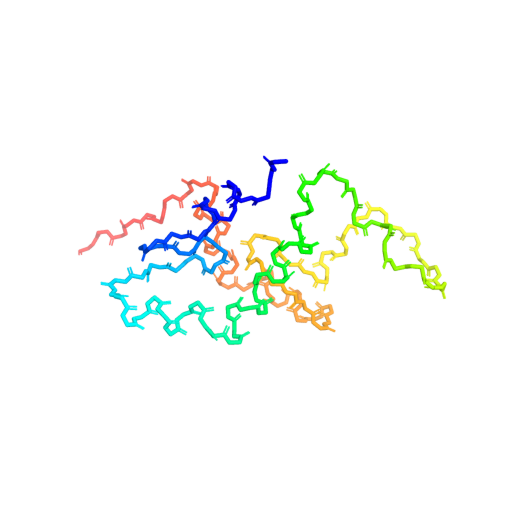 C 1
ATOM 897 O O . THR A 1 116 ? -3.217 -32.376 13.746 1.00 43.81 116 THR A O 1
#

Mean predicted aligned error: 12.23 Å

Foldseek 3Di:
DPDVVVCPVQDDQQAHNLQRDGDPDNVSSVCQCPDPVNVVSVVLLCCLCPPVPDDSPPPDDDDDDDDDPDPPCQAADNLNSDGDPGNVRSVCVCVDPVVVVSVCVVVPNDPPPPDD